Protein AF-A0A2S2PFV4-F1 (afdb_monomer_lite)

Organism: Schizaphis graminum (NCBI:txid13262)

Secondary structure (DSSP, 8-state):
--HHHHHHHHHHHHHHH---HHHHHHHHHHTTT-HHHHHHHHHHTT-SS-----------------------------------------------HHHHHHHTTT-SS--SSS--EEEEEEETTEEEEEEPPPS--HHHHHHHHHHHT-

Structure (mmCIF, N/CA/C/O backbone):
data_AF-A0A2S2PFV4-F1
#
_entry.id   AF-A0A2S2PFV4-F1
#
loop_
_atom_site.group_PDB
_atom_site.id
_atom_site.type_symbol
_atom_site.label_atom_id
_atom_site.label_alt_id
_atom_site.label_comp_id
_atom_site.label_asym_id
_atom_site.label_entity_id
_atom_site.label_seq_id
_atom_site.pdbx_PDB_ins_code
_atom_site.Cartn_x
_atom_site.Cartn_y
_atom_site.Cartn_z
_atom_site.occupancy
_atom_site.B_iso_or_equiv
_atom_site.auth_seq_id
_atom_site.auth_comp_id
_atom_site.auth_asym_id
_atom_site.auth_atom_id
_atom_site.pdbx_PDB_model_num
ATOM 1 N N . MET A 1 1 ? 4.993 18.848 -14.700 1.00 63.41 1 MET A N 1
ATOM 2 C CA . MET A 1 1 ? 3.638 19.046 -14.153 1.00 63.41 1 MET A CA 1
ATOM 3 C C . MET A 1 1 ? 3.587 20.431 -13.557 1.00 63.41 1 MET A C 1
ATOM 5 O O . MET A 1 1 ? 4.582 20.865 -12.989 1.00 63.41 1 MET A O 1
ATOM 9 N N . SER A 1 2 ? 2.479 21.120 -13.763 1.00 85.31 2 SER A N 1
ATOM 10 C CA . SER A 1 2 ? 2.242 22.498 -13.327 1.00 85.31 2 SER A CA 1
ATOM 11 C C . SER A 1 2 ? 1.716 22.505 -11.887 1.00 85.31 2 SER A C 1
ATOM 13 O O . SER A 1 2 ? 0.999 21.576 -11.516 1.00 85.31 2 SER A O 1
ATOM 15 N N . ASP A 1 3 ? 1.976 23.551 -11.096 1.00 86.38 3 ASP A N 1
ATOM 16 C CA . ASP A 1 3 ? 1.495 23.638 -9.699 1.00 86.38 3 ASP A CA 1
ATOM 17 C C . ASP A 1 3 ? -0.037 23.486 -9.581 1.00 86.38 3 ASP A C 1
ATOM 19 O O . ASP A 1 3 ? -0.553 22.901 -8.628 1.00 86.38 3 ASP A O 1
ATOM 23 N N . SER A 1 4 ? -0.793 23.944 -10.587 1.00 90.25 4 SER A N 1
ATOM 24 C CA . SER A 1 4 ? -2.249 23.751 -10.648 1.00 90.25 4 SER A CA 1
ATOM 25 C C . SER A 1 4 ? -2.659 22.288 -10.843 1.00 90.25 4 SER A C 1
ATOM 27 O O . SER A 1 4 ? -3.627 21.838 -10.237 1.00 90.25 4 SER A O 1
ATOM 29 N N . GLU A 1 5 ? -1.923 21.526 -11.655 1.00 91.38 5 GLU A N 1
ATOM 30 C CA . GLU A 1 5 ? -2.195 20.097 -11.876 1.00 91.38 5 GLU A CA 1
ATOM 31 C C . GLU A 1 5 ? -1.881 19.284 -10.618 1.00 91.38 5 GLU A C 1
ATOM 33 O O . GLU A 1 5 ? -2.601 18.349 -10.275 1.00 91.38 5 GLU A O 1
ATOM 38 N N . GLN A 1 6 ? -0.826 19.679 -9.908 1.00 92.06 6 GLN A N 1
ATOM 39 C CA . GLN A 1 6 ? -0.449 19.110 -8.622 1.00 92.06 6 GLN A CA 1
ATOM 40 C C . GLN A 1 6 ? -1.524 19.360 -7.558 1.00 92.06 6 GLN A C 1
ATOM 42 O O . GLN A 1 6 ? -1.947 18.424 -6.885 1.00 92.06 6 GLN A O 1
ATOM 47 N N . SER A 1 7 ? -2.026 20.593 -7.458 1.00 94.31 7 SER A N 1
ATOM 48 C CA . SER A 1 7 ? -3.109 20.952 -6.532 1.00 94.31 7 SER A CA 1
ATOM 49 C C . SER A 1 7 ? -4.392 20.151 -6.789 1.00 94.31 7 SER A C 1
ATOM 51 O O . SER A 1 7 ? -5.003 19.636 -5.853 1.00 94.31 7 SER A O 1
ATOM 53 N N . ASN A 1 8 ? -4.762 19.958 -8.061 1.00 95.00 8 ASN A N 1
ATOM 54 C CA . ASN A 1 8 ? -5.923 19.142 -8.425 1.00 95.00 8 ASN A CA 1
ATOM 55 C C . ASN A 1 8 ? -5.769 17.686 -7.964 1.00 95.00 8 ASN A C 1
ATOM 57 O O . ASN A 1 8 ? -6.687 17.151 -7.348 1.00 95.00 8 ASN A O 1
ATOM 61 N N . LYS A 1 9 ? -4.595 17.075 -8.185 1.00 94.75 9 LYS A N 1
ATOM 62 C CA . LYS A 1 9 ? -4.312 15.701 -7.734 1.00 94.75 9 LYS A CA 1
ATOM 63 C C . LYS A 1 9 ? -4.325 15.569 -6.213 1.00 94.75 9 LYS A C 1
ATOM 65 O O . LYS A 1 9 ? -4.849 14.592 -5.692 1.00 94.75 9 LYS A O 1
ATOM 70 N N . VAL A 1 10 ? -3.781 16.557 -5.500 1.00 96.31 10 VAL A N 1
ATOM 71 C CA . VAL A 1 10 ? -3.800 16.588 -4.029 1.00 96.31 10 VAL A CA 1
ATOM 72 C C . VAL A 1 10 ? -5.236 16.640 -3.505 1.00 96.31 10 VAL A C 1
ATOM 74 O O . VAL A 1 10 ? -5.571 15.888 -2.593 1.00 96.31 10 VAL A O 1
ATOM 77 N N . ASN A 1 11 ? -6.094 17.475 -4.098 1.00 95.75 11 ASN A N 1
ATOM 78 C CA . ASN A 1 11 ? -7.505 17.568 -3.714 1.00 95.75 11 ASN A CA 1
ATOM 79 C C . ASN A 1 11 ? -8.281 16.284 -4.023 1.00 95.75 11 ASN A C 1
ATOM 81 O O . ASN A 1 11 ? -9.088 15.845 -3.205 1.00 95.75 11 ASN A O 1
ATOM 85 N N . GLU A 1 12 ? -8.040 15.673 -5.182 1.00 94.69 12 GLU A N 1
ATOM 86 C CA . GLU A 1 12 ? -8.665 14.406 -5.568 1.00 94.69 12 GLU A CA 1
ATOM 87 C C . GLU A 1 12 ? -8.263 13.278 -4.611 1.00 94.69 12 GLU A C 1
ATOM 89 O O . GLU A 1 12 ? -9.123 12.572 -4.087 1.00 94.69 12 GLU A O 1
ATOM 94 N N . PHE A 1 13 ? -6.970 13.171 -4.292 1.00 95.69 13 PHE A N 1
ATOM 95 C CA . PHE A 1 13 ? -6.462 12.172 -3.354 1.00 95.69 13 PHE A CA 1
ATOM 96 C C . PHE A 1 13 ? -7.030 12.371 -1.950 1.00 95.69 13 PHE A C 1
ATOM 98 O O . PHE A 1 13 ? -7.548 11.421 -1.367 1.00 95.69 13 PHE A O 1
ATOM 105 N N . ALA A 1 14 ? -7.002 13.605 -1.438 1.00 95.25 14 ALA A N 1
ATOM 106 C CA . ALA A 1 14 ? -7.585 13.951 -0.144 1.00 95.25 14 ALA A CA 1
ATOM 107 C C . ALA A 1 14 ? -9.093 13.645 -0.087 1.00 95.25 14 ALA A C 1
ATOM 109 O O . ALA A 1 14 ? -9.584 13.189 0.941 1.00 95.25 14 ALA A O 1
ATOM 110 N N . SER A 1 15 ? -9.820 13.826 -1.195 1.00 95.19 15 SER A N 1
ATOM 111 C CA . SER A 1 15 ? -11.255 13.512 -1.274 1.00 95.19 15 SER A CA 1
ATOM 112 C C . SER A 1 15 ? -11.544 12.008 -1.212 1.00 95.19 15 SER A C 1
ATOM 114 O O . SER A 1 15 ? -12.589 11.614 -0.702 1.00 95.19 15 SER A O 1
ATOM 116 N N . ILE A 1 16 ? -10.641 11.168 -1.728 1.00 94.12 16 ILE A N 1
ATOM 117 C CA . ILE A 1 16 ? -10.817 9.707 -1.780 1.00 94.12 16 ILE A CA 1
ATOM 118 C C . ILE A 1 16 ? -10.378 9.047 -0.470 1.00 94.12 16 ILE A C 1
ATOM 120 O O . ILE A 1 16 ? -11.092 8.204 0.068 1.00 94.12 16 ILE A O 1
ATOM 124 N N . THR A 1 17 ? -9.208 9.423 0.048 1.00 92.56 17 THR A N 1
ATOM 125 C CA . THR A 1 17 ? -8.605 8.788 1.234 1.00 92.56 17 THR A CA 1
ATOM 126 C C . THR A 1 17 ? -8.952 9.500 2.541 1.00 92.56 17 THR A C 1
ATOM 128 O O . THR A 1 17 ? -8.681 8.972 3.618 1.00 92.56 17 THR A O 1
ATOM 131 N N . ASN A 1 18 ? -9.587 10.676 2.457 1.00 93.12 18 ASN A N 1
ATOM 132 C CA . ASN A 1 18 ? -9.992 11.509 3.589 1.00 93.12 18 ASN A CA 1
ATOM 133 C C . ASN A 1 18 ? -8.822 11.882 4.521 1.00 93.12 18 ASN A C 1
ATOM 135 O O . ASN A 1 18 ? -8.963 11.918 5.744 1.00 93.12 18 ASN A O 1
ATOM 139 N N . VAL A 1 19 ? -7.652 12.137 3.932 1.00 91.81 19 VAL A N 1
ATOM 140 C CA . VAL A 1 19 ? -6.451 12.621 4.627 1.00 91.81 19 VAL A CA 1
ATOM 141 C C . VAL A 1 19 ? -6.190 14.091 4.322 1.00 91.81 19 VAL A C 1
ATOM 143 O O . VAL A 1 19 ? -6.646 14.629 3.313 1.00 91.81 19 VAL A O 1
ATOM 146 N N . ASP A 1 20 ? -5.400 14.738 5.176 1.00 94.88 20 ASP A N 1
ATOM 147 C CA . ASP A 1 20 ? -5.001 16.130 4.989 1.00 94.88 20 ASP A CA 1
ATOM 148 C C . ASP A 1 20 ? -4.219 16.348 3.685 1.00 94.88 20 ASP A C 1
ATOM 150 O O . ASP A 1 20 ? -3.455 15.488 3.234 1.00 94.88 20 ASP A O 1
ATOM 154 N N . SER A 1 21 ? -4.334 17.550 3.113 1.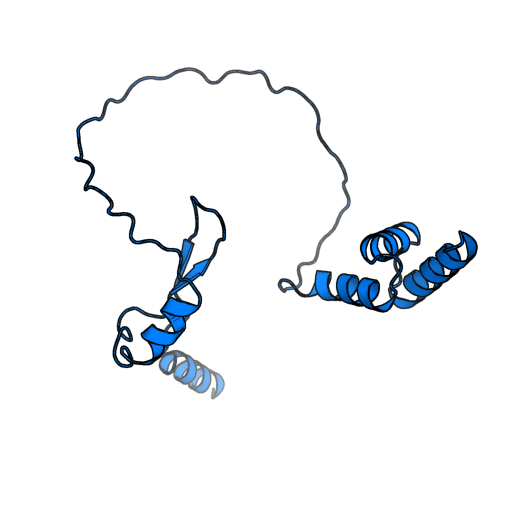00 93.25 21 SER A N 1
ATOM 155 C CA . SER A 1 21 ? -3.672 17.919 1.854 1.00 93.25 21 SER A CA 1
ATOM 156 C C . SER A 1 21 ? -2.146 17.776 1.903 1.00 93.25 21 SER A C 1
ATOM 158 O O . SER A 1 21 ? -1.527 17.434 0.898 1.00 93.25 21 SER A O 1
ATOM 160 N N . GLU A 1 22 ? -1.520 17.999 3.062 1.00 93.69 22 GLU A N 1
ATOM 161 C CA . GLU A 1 22 ? -0.071 17.813 3.232 1.00 93.69 22 GLU A CA 1
ATOM 162 C C . GLU A 1 22 ? 0.330 16.337 3.147 1.00 93.69 22 GLU A C 1
ATOM 164 O O . GLU A 1 22 ? 1.343 15.992 2.535 1.00 93.69 22 GLU A O 1
ATOM 169 N N . ARG A 1 23 ? -0.503 15.454 3.703 1.00 91.75 23 ARG A N 1
ATOM 170 C CA . ARG A 1 23 ? -0.281 14.009 3.686 1.00 91.75 23 ARG A CA 1
ATOM 171 C C . ARG A 1 23 ? -0.548 13.441 2.293 1.00 91.75 23 ARG A C 1
ATOM 173 O O . ARG A 1 23 ? 0.268 12.682 1.780 1.00 91.75 23 ARG A O 1
ATOM 180 N N . ALA A 1 24 ? -1.615 13.895 1.638 1.00 94.75 24 ALA A N 1
ATOM 181 C CA . ALA A 1 24 ? -1.900 13.596 0.236 1.00 94.75 24 ALA A CA 1
ATOM 182 C C . ALA A 1 24 ? -0.746 14.019 -0.692 1.00 94.75 24 ALA A C 1
ATOM 184 O O . ALA A 1 24 ? -0.330 13.255 -1.564 1.00 94.75 24 ALA A O 1
ATOM 185 N N . LYS A 1 25 ? -0.179 15.214 -0.472 1.00 94.75 25 LYS A N 1
ATOM 186 C CA . LYS A 1 25 ? 0.983 15.697 -1.227 1.00 94.75 25 LYS A CA 1
ATOM 187 C C . LYS A 1 25 ? 2.199 14.791 -1.045 1.00 94.75 25 LYS A C 1
ATOM 189 O O . LYS A 1 25 ? 2.847 14.476 -2.035 1.00 94.75 25 LYS A O 1
ATOM 194 N N . PHE A 1 26 ? 2.482 14.344 0.177 1.00 94.44 26 PHE A N 1
ATOM 195 C CA . PHE A 1 26 ? 3.600 13.440 0.454 1.00 94.44 26 PHE A CA 1
ATOM 196 C C . PHE A 1 26 ? 3.491 12.110 -0.312 1.00 94.44 26 PHE A C 1
ATOM 198 O O . PHE A 1 26 ? 4.460 11.706 -0.955 1.00 94.44 26 PHE A O 1
ATOM 205 N N . TYR A 1 27 ? 2.314 11.470 -0.310 1.00 94.50 27 TYR A N 1
ATOM 206 C CA . TYR A 1 27 ? 2.082 10.225 -1.059 1.00 94.50 27 TYR A CA 1
ATOM 207 C C . TYR A 1 27 ? 2.173 10.421 -2.574 1.00 94.50 27 TYR A C 1
ATOM 209 O O . TYR A 1 27 ? 2.737 9.594 -3.285 1.00 94.50 27 TYR A O 1
ATOM 217 N N . LEU A 1 28 ? 1.653 11.534 -3.090 1.00 95.25 28 LEU A N 1
ATOM 218 C CA . LEU A 1 28 ? 1.774 11.844 -4.512 1.00 95.25 28 LEU A CA 1
ATOM 219 C C . LEU A 1 28 ? 3.224 12.153 -4.902 1.00 95.25 28 LEU A C 1
ATOM 221 O O . LEU A 1 28 ? 3.656 11.751 -5.977 1.00 95.25 28 LEU A O 1
ATOM 225 N N . GLU A 1 29 ? 3.995 12.829 -4.052 1.00 94.69 29 GLU A N 1
ATOM 226 C CA . GLU A 1 29 ? 5.396 13.166 -4.322 1.00 94.69 29 GLU A CA 1
ATOM 227 C C . GLU A 1 29 ? 6.301 11.922 -4.293 1.00 94.69 29 GLU A C 1
ATOM 229 O O . GLU 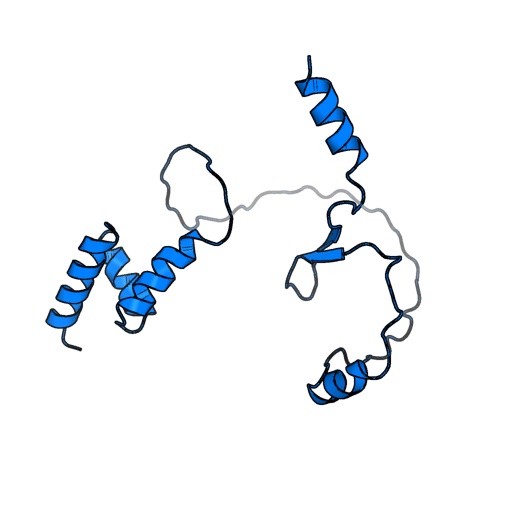A 1 29 ? 7.161 11.780 -5.166 1.00 94.69 29 GLU A O 1
ATOM 234 N N . SER A 1 30 ? 6.050 10.972 -3.381 1.00 92.69 30 SER A N 1
ATOM 235 C CA . SER A 1 30 ? 6.745 9.674 -3.347 1.00 92.69 30 SER A CA 1
ATOM 236 C C . SER A 1 30 ? 6.350 8.754 -4.509 1.00 92.69 30 SER A C 1
ATOM 238 O O . SER A 1 30 ? 7.191 8.016 -5.022 1.00 92.69 30 SER A O 1
ATOM 240 N N . ALA A 1 31 ? 5.111 8.858 -4.992 1.00 94.19 31 ALA A N 1
ATOM 241 C CA . ALA A 1 31 ? 4.594 8.109 -6.136 1.00 94.19 31 ALA A CA 1
ATOM 242 C C . ALA A 1 31 ? 4.866 8.778 -7.499 1.00 94.19 31 ALA A C 1
ATOM 244 O O . ALA A 1 31 ? 4.216 8.445 -8.492 1.00 94.19 31 ALA A O 1
ATOM 245 N N . ALA A 1 32 ? 5.787 9.747 -7.579 1.00 94.38 32 ALA A N 1
ATOM 246 C CA . ALA A 1 32 ? 6.095 10.491 -8.808 1.00 94.38 32 ALA A CA 1
ATOM 247 C C . ALA A 1 32 ? 4.849 11.110 -9.487 1.00 94.38 32 ALA A C 1
ATOM 249 O O . ALA A 1 32 ? 4.737 11.165 -10.715 1.00 94.38 32 ALA A O 1
ATOM 250 N N . TRP A 1 33 ? 3.907 11.589 -8.674 1.00 95.12 33 TRP A N 1
ATOM 251 C CA . TRP A 1 33 ? 2.607 12.148 -9.053 1.00 95.12 33 TRP A CA 1
ATOM 252 C C . TRP A 1 33 ? 1.690 11.172 -9.802 1.00 95.12 33 TRP A C 1
ATOM 254 O O . TRP A 1 33 ? 0.808 11.601 -10.560 1.00 95.12 33 TRP A 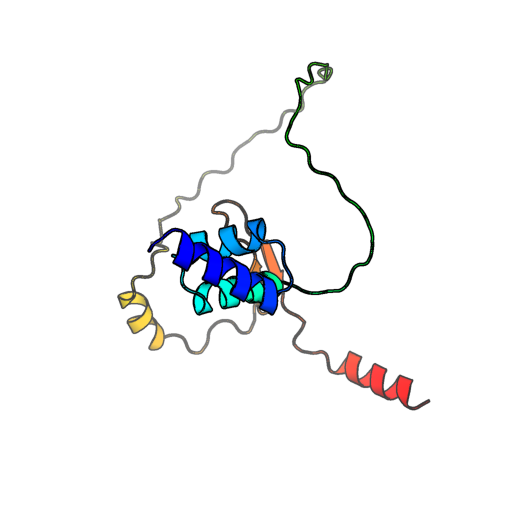O 1
ATOM 264 N N . ASN A 1 34 ? 1.882 9.870 -9.595 1.00 94.38 34 ASN A N 1
ATOM 265 C CA . ASN A 1 34 ? 0.993 8.819 -10.069 1.00 94.38 34 ASN A CA 1
ATOM 266 C C . ASN A 1 34 ? -0.079 8.522 -9.006 1.00 94.38 34 ASN A C 1
ATOM 268 O O . ASN A 1 34 ? 0.238 8.125 -7.888 1.00 94.38 34 ASN A O 1
ATOM 272 N N . MET A 1 35 ? -1.345 8.734 -9.373 1.00 92.69 35 MET A N 1
ATOM 273 C CA . MET A 1 35 ? -2.491 8.586 -8.474 1.00 92.69 35 MET A CA 1
ATOM 274 C C . MET A 1 35 ? -2.687 7.134 -8.024 1.00 92.69 35 MET A C 1
ATOM 276 O O . MET A 1 35 ? -2.850 6.878 -6.835 1.00 92.69 35 MET A O 1
ATOM 280 N N . ASP A 1 36 ? -2.619 6.185 -8.959 1.00 94.75 36 ASP A N 1
ATOM 281 C CA . ASP A 1 36 ? -2.843 4.765 -8.682 1.00 94.75 36 ASP A CA 1
ATOM 282 C C . ASP A 1 36 ? -1.753 4.199 -7.767 1.00 94.75 36 ASP A C 1
ATOM 284 O O . ASP A 1 36 ? -2.043 3.477 -6.817 1.00 94.75 36 ASP A O 1
ATOM 288 N N . ALA A 1 37 ? -0.496 4.585 -8.007 1.00 93.81 37 ALA A N 1
ATOM 289 C CA . ALA A 1 37 ? 0.623 4.175 -7.163 1.00 93.81 37 ALA A CA 1
ATOM 290 C C . ALA A 1 37 ? 0.536 4.782 -5.751 1.00 93.81 37 ALA A C 1
ATOM 292 O O . ALA A 1 37 ? 0.804 4.085 -4.776 1.00 93.81 37 ALA A O 1
ATOM 293 N N . ALA A 1 38 ? 0.115 6.047 -5.629 1.00 94.75 38 ALA A N 1
ATOM 294 C CA . ALA A 1 38 ? -0.091 6.690 -4.332 1.00 94.75 38 ALA A CA 1
ATOM 295 C C . ALA A 1 38 ? -1.215 6.015 -3.527 1.00 94.75 38 ALA A C 1
ATOM 297 O O . ALA A 1 38 ? -1.067 5.811 -2.323 1.00 94.75 38 ALA A O 1
ATOM 298 N N . LEU A 1 39 ? -2.326 5.656 -4.185 1.00 93.56 39 LEU A N 1
ATOM 299 C CA . LEU A 1 39 ? -3.441 4.949 -3.547 1.00 93.56 39 LEU A CA 1
ATOM 300 C C . LEU A 1 39 ? -3.026 3.538 -3.123 1.00 93.56 39 LEU A C 1
ATOM 302 O O . LEU A 1 39 ? -3.320 3.143 -1.999 1.00 93.56 39 LEU A O 1
ATOM 306 N N . ALA A 1 40 ? -2.299 2.814 -3.979 1.00 92.38 40 ALA A N 1
ATOM 307 C CA . ALA A 1 40 ? -1.757 1.502 -3.641 1.00 92.38 40 ALA A CA 1
ATOM 308 C C . ALA A 1 40 ? -0.858 1.579 -2.402 1.00 92.38 40 ALA A C 1
ATOM 310 O O . ALA A 1 40 ? -1.102 0.858 -1.451 1.00 92.38 40 ALA A O 1
ATOM 311 N N . SER A 1 41 ? 0.095 2.518 -2.348 1.00 88.94 41 SER A N 1
ATOM 312 C CA . SER A 1 41 ? 0.953 2.691 -1.165 1.00 88.94 41 SER A CA 1
ATOM 313 C C . SER A 1 41 ? 0.176 3.071 0.098 1.00 88.94 41 SER A C 1
ATOM 315 O O . SER A 1 41 ? 0.516 2.601 1.175 1.00 88.94 41 SER A O 1
ATOM 317 N N . PHE A 1 42 ? -0.866 3.900 -0.014 1.00 91.62 42 PHE A N 1
ATOM 318 C CA . PHE A 1 42 ? -1.683 4.296 1.137 1.00 91.62 42 PHE A CA 1
ATOM 319 C C . PHE A 1 42 ? -2.470 3.126 1.742 1.00 91.62 42 PHE A C 1
ATOM 321 O O . PHE A 1 42 ? -2.575 3.035 2.964 1.00 91.62 42 PHE A O 1
ATOM 328 N N . TYR A 1 43 ? -3.023 2.244 0.906 1.00 89.94 43 TYR A N 1
ATOM 329 C CA . TYR A 1 43 ? -3.758 1.068 1.379 1.00 89.94 43 TYR A CA 1
ATOM 330 C C . TYR A 1 43 ? -2.837 -0.109 1.717 1.00 89.94 43 TYR A C 1
ATOM 332 O O . TYR A 1 43 ? -3.137 -0.833 2.664 1.00 89.94 43 TYR A O 1
ATOM 340 N N . ASP A 1 44 ? -1.705 -0.252 1.020 1.00 83.56 44 ASP A N 1
ATOM 341 C CA . ASP A 1 44 ? -0.693 -1.269 1.321 1.00 83.56 44 ASP A CA 1
ATOM 342 C C . ASP A 1 44 ? 0.006 -0.990 2.664 1.00 83.56 44 ASP A C 1
ATOM 344 O O . ASP A 1 44 ? 0.291 -1.924 3.412 1.00 83.56 44 ASP A O 1
ATOM 348 N N . GLU A 1 45 ? 0.211 0.285 3.032 1.00 65.50 45 GLU A N 1
ATOM 349 C CA . GLU A 1 45 ? 0.779 0.685 4.335 1.00 65.50 45 GLU A CA 1
ATOM 350 C C . GLU A 1 45 ? -0.126 0.305 5.530 1.00 65.50 45 GLU A C 1
ATOM 352 O O . GLU A 1 45 ? 0.311 0.347 6.678 1.00 65.50 45 GLU A O 1
ATOM 357 N N . GLY A 1 46 ? -1.373 -0.113 5.276 1.00 55.94 46 GLY A N 1
ATOM 358 C CA . GLY A 1 46 ? -2.281 -0.683 6.275 1.00 55.94 46 GLY A CA 1
ATOM 359 C C . GLY A 1 46 ? -2.349 -2.216 6.299 1.00 55.94 46 GLY A C 1
ATOM 360 O O . GLY A 1 46 ? -3.113 -2.753 7.099 1.00 55.94 46 GLY A O 1
ATOM 361 N N . THR A 1 47 ? -1.612 -2.920 5.431 1.00 48.38 47 THR A N 1
ATOM 362 C CA . THR A 1 47 ? -1.706 -4.391 5.273 1.00 48.38 47 THR A CA 1
ATOM 363 C C . THR A 1 47 ? -0.512 -5.191 5.789 1.00 48.38 47 THR A C 1
ATOM 365 O O . THR A 1 47 ? -0.559 -6.420 5.744 1.00 48.38 47 THR A O 1
ATOM 368 N N . ASP A 1 48 ? 0.499 -4.543 6.363 1.00 47.69 48 ASP A N 1
ATOM 369 C CA . ASP A 1 48 ? 1.534 -5.236 7.132 1.00 47.69 48 ASP A CA 1
ATOM 370 C C . ASP A 1 48 ? 1.128 -5.283 8.629 1.00 47.69 48 ASP A C 1
ATOM 372 O O . ASP A 1 48 ? 1.405 -4.361 9.392 1.00 47.69 48 ASP A O 1
ATOM 376 N N . ASP A 1 49 ? 0.453 -6.382 9.010 1.00 45.56 49 ASP A N 1
ATOM 377 C CA . ASP A 1 49 ? 0.144 -6.889 10.371 1.00 45.56 49 ASP A CA 1
ATOM 378 C C . ASP A 1 49 ? -1.035 -6.272 11.201 1.00 45.56 49 ASP A C 1
ATOM 380 O O . ASP A 1 49 ? -0.975 -5.178 11.754 1.00 45.56 49 ASP A O 1
ATOM 384 N N . GLU A 1 50 ? -2.101 -7.079 11.358 1.00 46.47 50 GLU A N 1
ATOM 385 C CA . GLU A 1 50 ? -3.193 -7.095 12.379 1.00 46.47 50 GLU A CA 1
ATOM 386 C C . GLU A 1 50 ? -2.725 -6.951 13.862 1.00 46.47 50 GLU A C 1
ATOM 388 O O . GLU A 1 50 ? -1.540 -7.169 14.118 1.00 46.47 50 GLU A O 1
ATOM 393 N N . PRO A 1 51 ? -3.582 -6.769 14.914 1.00 45.75 51 PRO A N 1
ATOM 394 C CA . PRO A 1 51 ? -5.021 -6.470 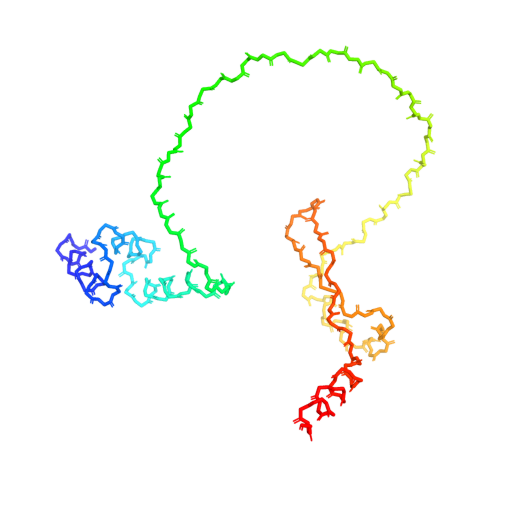15.009 1.00 45.75 51 PRO A CA 1
ATOM 395 C C . PRO A 1 51 ? -5.338 -5.224 15.893 1.00 45.75 51 PRO A C 1
ATOM 397 O O . PRO A 1 51 ? -4.474 -4.626 16.532 1.00 45.75 51 PRO A O 1
ATOM 400 N N . LEU A 1 52 ? -6.626 -4.873 15.984 1.00 51.38 52 LEU A N 1
ATOM 401 C CA . LEU A 1 52 ? -7.255 -3.921 16.920 1.00 51.38 52 LEU A CA 1
ATOM 402 C C . LEU A 1 52 ? -6.530 -3.751 18.279 1.00 51.38 52 LEU A C 1
ATOM 404 O O . LEU A 1 52 ? -6.593 -4.628 19.140 1.00 51.38 52 LEU A O 1
ATOM 408 N N . SER A 1 53 ? -5.966 -2.568 18.535 1.00 39.81 53 SER A N 1
ATOM 409 C CA . SER A 1 53 ? -5.798 -2.073 19.902 1.00 39.81 53 SER A CA 1
ATOM 410 C C . SER A 1 53 ? -6.199 -0.608 19.961 1.00 39.81 53 SER A C 1
ATOM 412 O O . SER A 1 53 ? -5.532 0.276 19.426 1.00 39.81 53 SER A O 1
ATOM 414 N N . ASP A 1 54 ? -7.320 -0.376 20.633 1.00 45.25 54 ASP A N 1
ATOM 415 C CA . ASP A 1 54 ? -7.709 0.908 21.183 1.00 45.25 54 ASP A CA 1
ATOM 416 C C . ASP A 1 54 ? -6.534 1.624 21.874 1.00 45.25 54 ASP A C 1
ATOM 418 O O . ASP A 1 54 ? -5.645 0.992 22.449 1.00 45.25 54 ASP A O 1
ATOM 422 N N . ASN A 1 55 ? -6.675 2.952 21.939 1.00 41.69 55 ASN A N 1
ATOM 423 C CA . ASN A 1 55 ? -6.197 3.855 22.993 1.00 41.69 55 ASN A CA 1
ATOM 424 C C . ASN A 1 55 ? -5.113 4.894 22.612 1.00 41.69 55 ASN A C 1
ATOM 426 O O . ASN A 1 55 ? -3.917 4.664 22.709 1.00 41.69 55 ASN A O 1
ATOM 430 N N . VAL A 1 56 ? -5.621 6.095 22.295 1.00 44.06 56 VAL A N 1
ATOM 431 C CA . VAL A 1 56 ? -5.196 7.421 22.792 1.00 44.06 56 VAL A CA 1
ATOM 432 C C . VAL A 1 56 ? -3.750 7.887 22.545 1.00 44.06 56 VAL A C 1
ATOM 434 O O . VAL A 1 56 ? -2.802 7.442 23.175 1.00 44.06 56 VAL A O 1
ATOM 437 N N . GLY A 1 57 ? -3.655 9.013 21.827 1.00 38.06 57 GLY A N 1
ATOM 438 C CA . GLY A 1 57 ? -2.831 10.137 22.284 1.00 38.06 57 GLY A CA 1
ATOM 439 C C . GLY A 1 57 ? -1.499 10.342 21.569 1.00 38.06 57 GLY A C 1
ATOM 440 O O . GLY A 1 57 ? -0.484 9.761 21.920 1.00 38.06 57 GLY A O 1
ATOM 441 N N . GLN A 1 58 ? -1.513 11.273 20.613 1.00 45.75 58 GLN A N 1
ATOM 442 C CA . GLN A 1 58 ? -0.631 12.447 20.577 1.00 45.75 58 GLN A CA 1
ATOM 443 C C . GLN A 1 58 ? 0.691 12.326 21.361 1.00 45.75 58 GLN A C 1
ATOM 445 O O . GLN A 1 58 ? 0.665 12.349 22.588 1.00 45.75 58 GLN A O 1
ATOM 450 N N . SER A 1 59 ? 1.837 12.360 20.669 1.00 41.66 59 SER A N 1
ATOM 451 C CA . SER A 1 59 ? 2.930 13.321 20.937 1.00 41.66 59 SER A CA 1
ATOM 452 C C . SER A 1 59 ? 4.170 13.046 20.084 1.00 41.66 59 SER A C 1
ATOM 454 O O . SER A 1 59 ? 4.923 12.097 20.279 1.00 41.66 59 SER A O 1
ATOM 456 N N . SER A 1 60 ? 4.410 13.976 19.172 1.00 51.19 60 SER A N 1
ATOM 457 C CA . SER A 1 60 ? 5.706 14.351 18.621 1.00 51.19 60 SER A CA 1
ATOM 458 C C . SER A 1 60 ? 6.744 14.677 19.706 1.00 51.19 60 SER A C 1
ATOM 460 O O . SER A 1 60 ? 6.465 15.531 20.543 1.00 51.19 60 SER A O 1
ATOM 462 N N . SER A 1 61 ? 7.969 14.146 19.602 1.00 41.03 61 SER A N 1
ATOM 463 C CA . SER A 1 61 ? 9.205 14.934 19.805 1.00 41.03 61 SER A CA 1
ATOM 464 C C . SER A 1 61 ? 10.482 14.120 19.557 1.00 41.03 61 SER A C 1
ATOM 466 O O . SER A 1 61 ? 10.747 13.124 20.226 1.00 41.03 61 SER A O 1
ATOM 468 N N . LYS A 1 62 ? 11.309 14.616 18.631 1.00 40.47 62 LYS A N 1
ATOM 469 C CA . LYS A 1 62 ? 12.751 14.335 18.491 1.00 40.47 62 LYS A CA 1
ATOM 470 C C . LYS A 1 62 ? 13.548 15.173 19.537 1.00 40.47 62 LYS A C 1
ATOM 472 O O . LYS A 1 62 ? 12.946 15.984 20.234 1.00 40.47 62 LYS A O 1
ATOM 477 N N . PRO A 1 63 ? 14.878 15.016 19.682 1.00 51.19 63 PRO A N 1
ATOM 478 C CA . PRO A 1 63 ? 15.558 14.553 20.890 1.00 51.19 63 PRO A CA 1
ATOM 479 C C . PRO A 1 63 ? 16.222 15.688 21.700 1.00 51.19 63 PRO A C 1
ATOM 481 O O . PRO A 1 63 ? 16.732 16.652 21.133 1.00 51.19 63 PRO A O 1
ATOM 484 N N . ALA A 1 64 ? 16.316 15.547 23.025 1.00 34.78 64 ALA A N 1
ATOM 485 C CA . ALA A 1 64 ? 17.059 16.486 23.865 1.00 34.78 64 ALA A CA 1
ATOM 486 C C . ALA A 1 64 ? 18.033 15.775 24.818 1.00 34.78 64 ALA A C 1
ATOM 488 O O . ALA A 1 64 ? 17.642 14.959 25.641 1.00 34.78 64 ALA A O 1
ATOM 489 N N . ALA A 1 65 ? 19.295 16.188 24.687 1.00 38.53 65 ALA A N 1
ATOM 490 C CA . ALA A 1 65 ? 20.259 16.436 25.754 1.00 38.53 65 ALA A CA 1
ATOM 491 C C . ALA A 1 65 ? 20.754 15.274 26.645 1.00 38.53 65 ALA A C 1
ATOM 493 O O . ALA A 1 65 ? 20.080 14.777 27.537 1.00 38.53 65 ALA A O 1
ATOM 494 N N . ALA A 1 66 ? 22.047 14.986 26.459 1.00 48.09 66 ALA A N 1
ATOM 495 C CA . ALA A 1 66 ? 23.070 14.875 27.502 1.00 48.09 66 ALA A CA 1
ATOM 496 C C . ALA A 1 66 ? 22.637 14.277 28.855 1.00 48.09 66 ALA A C 1
ATOM 498 O O . ALA A 1 66 ? 22.301 15.002 29.790 1.00 48.09 66 ALA A O 1
ATOM 499 N N . SER A 1 67 ? 22.810 12.962 29.007 1.00 44.97 67 SER A N 1
ATOM 500 C CA . SER A 1 67 ? 22.872 12.336 30.328 1.00 44.97 67 SER A CA 1
ATOM 501 C C . SER A 1 67 ? 24.324 12.039 30.687 1.00 44.97 67 SER A C 1
ATOM 503 O O . SER A 1 67 ? 24.924 11.068 30.233 1.00 44.97 67 SER A O 1
ATOM 505 N N . ASN A 1 68 ? 24.897 12.928 31.493 1.00 52.12 68 ASN A N 1
ATOM 506 C CA . ASN A 1 68 ? 26.115 12.678 32.243 1.00 52.12 68 ASN A CA 1
ATOM 507 C C . ASN A 1 68 ? 25.693 12.386 33.688 1.00 52.12 68 ASN A C 1
ATOM 509 O O . ASN A 1 68 ? 25.301 13.325 34.387 1.00 52.12 68 ASN A O 1
ATOM 513 N N . ARG A 1 69 ? 25.751 11.117 34.126 1.00 41.88 69 ARG A N 1
ATOM 514 C CA . ARG A 1 69 ? 26.040 10.739 35.524 1.00 41.88 69 ARG A CA 1
ATOM 515 C C . ARG A 1 69 ? 26.130 9.220 35.748 1.00 41.88 69 ARG A C 1
ATOM 517 O O . ARG A 1 69 ? 25.139 8.506 35.708 1.00 41.88 69 ARG A O 1
ATOM 524 N N . ASN A 1 70 ? 27.350 8.817 36.099 1.00 40.53 70 ASN A N 1
ATOM 525 C CA . ASN A 1 70 ? 27.721 7.933 37.209 1.00 40.53 70 ASN A CA 1
ATOM 526 C C . ASN A 1 70 ? 27.122 6.518 37.267 1.00 40.53 70 ASN A C 1
ATOM 528 O O . ASN A 1 70 ? 26.115 6.284 37.929 1.00 40.53 70 ASN A O 1
ATOM 532 N N . VAL A 1 71 ? 27.880 5.551 36.746 1.00 50.97 71 VAL A N 1
ATOM 533 C CA . VAL A 1 71 ? 27.850 4.151 37.200 1.00 50.97 71 VAL A CA 1
ATOM 534 C C . VAL A 1 71 ? 29.118 3.882 38.021 1.00 50.97 71 VAL A C 1
ATOM 536 O O . VAL A 1 71 ? 30.214 4.098 37.497 1.00 50.97 71 VAL A O 1
ATOM 539 N N . PRO A 1 72 ? 29.023 3.449 39.293 1.00 46.94 72 PRO A N 1
ATOM 540 C CA . PRO A 1 72 ? 30.192 3.045 40.053 1.00 46.94 72 PRO A CA 1
ATOM 541 C C . PRO A 1 72 ? 30.688 1.672 39.588 1.00 46.94 72 PRO A C 1
ATOM 543 O O . PRO A 1 72 ? 29.933 0.730 39.365 1.00 46.94 72 PRO A O 1
ATOM 546 N N . MET A 1 73 ? 32.005 1.606 39.459 1.00 44.41 73 MET A N 1
ATOM 547 C CA . MET A 1 73 ? 32.823 0.438 39.179 1.00 44.41 73 MET A CA 1
ATOM 548 C C . MET A 1 73 ? 32.739 -0.604 40.306 1.00 44.41 73 MET A C 1
ATOM 550 O O . MET A 1 73 ? 33.013 -0.291 41.461 1.00 44.41 73 MET A O 1
ATOM 554 N N . ALA A 1 74 ? 32.443 -1.853 39.946 1.00 41.66 74 ALA A N 1
ATOM 555 C CA . ALA A 1 74 ? 32.785 -3.059 40.705 1.00 41.66 74 ALA A CA 1
ATOM 556 C C . ALA A 1 74 ? 33.020 -4.185 39.679 1.00 41.66 74 ALA A C 1
ATOM 558 O O . ALA A 1 74 ? 32.105 -4.610 38.987 1.00 41.66 74 ALA A O 1
ATOM 559 N N . SER A 1 75 ? 34.277 -4.417 39.304 1.00 43.34 75 SER A N 1
ATOM 560 C CA . SER A 1 75 ? 35.160 -5.465 39.843 1.00 43.34 75 SER A CA 1
ATOM 561 C C . SER A 1 75 ? 34.901 -6.865 39.273 1.00 43.34 75 SER A C 1
ATOM 563 O O . SER A 1 75 ? 34.021 -7.590 39.709 1.00 43.34 75 SER A O 1
ATOM 565 N N . VAL A 1 76 ? 35.761 -7.194 38.303 1.00 49.72 76 VAL A N 1
ATOM 566 C CA . VAL A 1 76 ? 36.455 -8.469 38.050 1.00 49.72 76 VAL A CA 1
ATOM 567 C C . VAL A 1 76 ? 35.700 -9.781 38.308 1.00 49.72 76 VAL A C 1
ATOM 569 O O . VAL A 1 76 ? 35.498 -10.202 39.440 1.00 49.72 76 VAL A O 1
ATOM 572 N N . SER A 1 77 ? 35.462 -10.543 37.239 1.00 50.94 77 SER A N 1
ATOM 573 C CA . SER A 1 77 ? 35.614 -11.996 37.325 1.00 50.94 77 SER A CA 1
ATOM 574 C C . SER A 1 77 ? 36.103 -12.569 36.001 1.00 50.94 77 SER A C 1
ATOM 576 O O . SER A 1 77 ? 35.570 -12.313 34.922 1.00 50.94 77 SER A O 1
ATOM 578 N N . SER A 1 78 ? 37.210 -13.280 36.124 1.00 52.03 78 SER A N 1
ATOM 579 C CA . SER A 1 78 ? 38.101 -13.766 35.089 1.00 52.03 78 SER A CA 1
ATOM 580 C C . SER A 1 78 ? 37.621 -15.113 34.564 1.00 52.03 78 SER A C 1
ATOM 582 O O . SER A 1 78 ? 37.659 -16.084 35.310 1.00 52.03 78 SER A O 1
ATOM 584 N N . TYR A 1 79 ? 37.294 -15.219 33.273 1.00 45.91 79 TYR A N 1
ATOM 585 C CA . TYR A 1 79 ? 37.233 -16.520 32.599 1.00 45.91 79 TYR A CA 1
ATOM 586 C C . TYR A 1 79 ? 37.787 -16.436 31.171 1.00 45.91 79 TYR A C 1
ATOM 588 O O . TYR A 1 79 ? 37.218 -15.817 30.275 1.00 45.91 79 TYR A O 1
ATOM 596 N N . LYS A 1 80 ? 38.927 -17.097 30.971 1.00 54.50 80 LYS A N 1
ATOM 597 C CA . LYS A 1 80 ? 39.415 -17.671 29.706 1.00 54.50 80 LYS A CA 1
ATOM 598 C C . LYS A 1 80 ? 39.986 -19.046 30.094 1.00 54.50 80 LYS A C 1
ATOM 600 O O . LYS A 1 80 ? 40.607 -19.104 31.156 1.00 54.50 80 LYS A O 1
ATOM 605 N N . PRO A 1 81 ? 39.819 -20.127 29.299 1.00 49.69 81 PRO A N 1
ATOM 606 C CA . PRO A 1 81 ? 40.469 -20.184 27.987 1.00 49.69 81 PRO A CA 1
ATOM 607 C C . PRO A 1 81 ? 39.774 -20.991 26.860 1.00 49.69 81 PRO A C 1
ATOM 609 O O . PRO A 1 81 ? 39.040 -21.943 27.075 1.00 49.69 81 PRO A O 1
ATOM 612 N N . ALA A 1 82 ? 40.136 -20.596 25.635 1.00 52.91 82 ALA A N 1
ATOM 613 C CA . ALA A 1 82 ? 40.413 -21.403 24.439 1.00 52.91 82 ALA A CA 1
ATOM 614 C C . ALA A 1 82 ? 39.391 -22.444 23.927 1.00 52.91 82 ALA A C 1
ATOM 616 O O . ALA A 1 82 ? 39.422 -23.611 24.308 1.00 52.91 82 ALA A O 1
ATOM 617 N N . VAL A 1 83 ? 38.684 -22.079 22.848 1.00 56.31 83 VAL A N 1
ATOM 618 C CA . VAL A 1 83 ? 38.256 -23.036 21.813 1.00 56.31 83 VAL A CA 1
ATOM 619 C C . VAL A 1 83 ? 38.876 -22.614 20.479 1.00 56.31 83 VAL A C 1
ATOM 621 O O . VAL A 1 83 ? 38.815 -21.454 20.078 1.00 56.31 83 VAL A O 1
ATOM 624 N N . LYS A 1 84 ? 39.559 -23.557 19.832 1.00 66.12 84 LYS A N 1
ATOM 625 C CA . LYS A 1 84 ? 40.307 -23.376 18.580 1.00 66.12 84 LYS A CA 1
ATOM 626 C C . LYS A 1 84 ? 39.314 -23.096 17.436 1.00 66.12 84 LYS A C 1
ATOM 628 O O . LYS A 1 84 ? 38.316 -23.813 17.355 1.00 66.12 84 LYS A O 1
ATOM 633 N N . PRO A 1 85 ? 39.559 -22.136 16.526 1.00 51.81 85 PRO A N 1
ATOM 634 C CA . PRO A 1 85 ? 38.652 -21.908 15.407 1.00 51.81 85 PRO A CA 1
ATOM 635 C C . PRO A 1 85 ? 38.750 -23.081 14.422 1.00 51.81 85 PRO A C 1
ATOM 637 O O . PRO A 1 85 ? 39.791 -23.298 13.797 1.00 51.81 85 PRO A O 1
ATOM 640 N N . LYS A 1 86 ? 37.669 -23.857 14.268 1.00 57.50 86 LYS A N 1
ATOM 641 C CA . LYS A 1 86 ? 37.516 -24.730 13.096 1.00 57.50 86 LYS A CA 1
ATOM 642 C C . LYS A 1 86 ? 37.479 -23.819 11.870 1.00 57.50 86 LYS A C 1
ATOM 644 O O . LYS A 1 86 ? 36.645 -22.921 11.796 1.00 57.50 86 LYS A O 1
ATOM 649 N N . LYS A 1 87 ? 38.408 -24.040 10.937 1.00 47.03 87 LYS A N 1
ATOM 650 C CA . LYS A 1 87 ? 38.469 -23.359 9.641 1.00 47.03 87 LYS A CA 1
ATOM 651 C C . LYS A 1 87 ? 37.114 -23.508 8.947 1.00 47.03 87 LYS A C 1
ATOM 653 O O . LYS A 1 87 ? 36.799 -24.581 8.444 1.00 47.03 87 LYS A O 1
ATOM 658 N N . TRP A 1 88 ? 36.325 -22.439 8.945 1.00 50.47 88 TRP A N 1
ATOM 659 C CA . TRP A 1 88 ? 35.181 -22.293 8.060 1.00 50.47 88 TRP A CA 1
ATOM 660 C C . TRP A 1 88 ? 35.726 -22.272 6.635 1.00 50.47 88 TRP A C 1
ATOM 662 O O . TRP A 1 88 ? 36.339 -21.299 6.202 1.00 50.47 88 TRP A O 1
ATOM 672 N N . GLN A 1 89 ? 35.559 -23.382 5.923 1.00 63.28 89 GLN A N 1
ATOM 673 C CA . GLN A 1 89 ? 35.547 -23.336 4.470 1.00 63.28 89 GLN A CA 1
ATOM 674 C C . GLN A 1 89 ? 34.380 -22.409 4.102 1.00 63.28 89 GLN A C 1
ATOM 676 O O . GLN A 1 89 ? 33.266 -22.662 4.569 1.00 63.28 89 GLN A O 1
ATOM 681 N N . PRO A 1 90 ? 34.584 -21.326 3.336 1.00 50.81 90 PRO A N 1
ATOM 682 C CA . PRO A 1 90 ? 33.466 -20.587 2.788 1.00 50.81 90 PRO A CA 1
ATOM 683 C C . PRO A 1 90 ? 32.806 -21.502 1.759 1.00 50.81 90 PRO A C 1
ATOM 685 O O . PRO A 1 90 ? 33.184 -21.516 0.592 1.00 50.81 90 PRO A O 1
ATOM 688 N N . GLN A 1 91 ? 31.827 -22.298 2.188 1.00 62.91 91 GLN A N 1
ATOM 689 C CA . GLN A 1 91 ? 30.812 -22.746 1.253 1.00 62.91 91 GLN A CA 1
ATOM 690 C C . GLN A 1 91 ? 30.162 -21.455 0.771 1.00 62.91 91 GLN A C 1
ATOM 692 O O . GLN A 1 91 ? 29.632 -20.673 1.568 1.00 62.91 91 GLN A O 1
ATOM 697 N N . SER A 1 92 ? 30.359 -21.144 -0.505 1.00 64.50 92 SER A N 1
ATOM 698 C CA . SER A 1 92 ? 29.761 -19.989 -1.147 1.00 64.50 92 SER A CA 1
ATOM 699 C C . SER A 1 92 ? 28.251 -20.093 -0.957 1.00 64.50 92 SER A C 1
ATOM 701 O O . SER A 1 92 ? 27.580 -20.818 -1.677 1.00 64.50 92 SER A O 1
ATOM 703 N N . ARG A 1 93 ? 27.710 -19.351 0.015 1.00 65.31 93 ARG A N 1
ATOM 704 C CA . ARG A 1 93 ? 26.264 -19.180 0.257 1.00 65.31 93 ARG A CA 1
ATOM 705 C C . ARG A 1 93 ? 25.579 -18.364 -0.849 1.00 65.31 93 ARG A C 1
ATOM 707 O O . ARG A 1 93 ? 24.443 -17.938 -0.702 1.00 65.31 93 ARG A O 1
ATOM 714 N N . ILE A 1 94 ? 26.298 -18.113 -1.940 1.00 72.88 94 ILE A N 1
ATOM 715 C CA . ILE A 1 94 ? 25.789 -17.489 -3.148 1.00 72.88 94 ILE A CA 1
ATOM 716 C C . ILE A 1 94 ? 25.318 -18.636 -4.039 1.00 72.88 94 ILE A C 1
ATOM 718 O O . ILE A 1 94 ? 26.111 -19.231 -4.767 1.00 72.88 94 ILE A O 1
ATOM 722 N N . MET A 1 95 ? 24.030 -18.966 -3.953 1.00 75.38 95 MET A N 1
ATOM 723 C CA . MET A 1 95 ? 23.380 -19.754 -4.995 1.00 75.38 95 MET A CA 1
ATOM 724 C C . MET A 1 95 ? 23.199 -18.857 -6.218 1.00 75.38 95 MET A C 1
ATOM 726 O O . MET A 1 95 ? 22.341 -17.980 -6.249 1.00 75.38 95 MET A O 1
ATOM 730 N N . THR A 1 96 ? 24.027 -19.060 -7.239 1.00 80.06 96 THR A N 1
ATOM 731 C CA . THR A 1 96 ? 23.768 -18.515 -8.577 1.00 80.06 96 THR A CA 1
ATOM 732 C C . THR A 1 96 ? 22.547 -19.229 -9.166 1.00 80.06 96 THR A C 1
ATOM 734 O O . THR A 1 96 ? 22.362 -20.415 -8.902 1.00 80.06 96 THR A O 1
ATOM 737 N N . PHE A 1 97 ? 21.751 -18.570 -10.016 1.00 73.31 97 PHE A N 1
ATOM 738 C CA . PHE A 1 97 ? 20.618 -19.194 -10.729 1.00 73.31 97 PHE A CA 1
ATOM 739 C C . PHE A 1 97 ? 20.981 -20.527 -11.419 1.00 73.31 97 PHE A C 1
ATOM 741 O O . PHE A 1 97 ? 20.157 -21.432 -11.515 1.00 73.31 97 PHE A O 1
ATOM 748 N N . SER A 1 98 ? 22.242 -20.692 -11.829 1.00 72.75 98 SER A N 1
ATOM 749 C CA . SER A 1 98 ? 22.793 -21.940 -12.369 1.00 72.75 98 SER A CA 1
ATOM 750 C C . SER A 1 98 ? 22.801 -23.111 -11.371 1.00 72.75 98 SER A C 1
ATOM 752 O O . SER A 1 98 ? 22.686 -24.256 -11.789 1.00 72.75 98 SER A O 1
ATOM 754 N N . SER A 1 99 ? 22.931 -22.841 -10.067 1.00 69.06 99 SER A N 1
ATOM 755 C CA . SER A 1 99 ? 22.942 -23.850 -8.998 1.00 69.06 99 SER A CA 1
ATOM 756 C C . SER A 1 99 ? 21.546 -24.398 -8.697 1.00 69.06 99 SER A C 1
ATOM 758 O O . SER A 1 99 ? 21.430 -25.575 -8.380 1.00 69.06 99 SER A O 1
ATOM 760 N N . LEU A 1 100 ? 20.494 -23.579 -8.820 1.00 68.00 100 LEU A N 1
ATOM 761 C CA . LEU A 1 100 ? 19.104 -24.017 -8.612 1.00 68.00 100 LEU A CA 1
ATOM 762 C C . LEU A 1 100 ? 18.650 -24.975 -9.714 1.00 68.00 100 LEU A C 1
ATOM 764 O O . LEU A 1 100 ? 18.045 -26.004 -9.443 1.00 68.00 100 LEU A O 1
ATOM 768 N N . LYS A 1 101 ? 19.035 -24.684 -10.958 1.00 75.44 101 LYS A N 1
ATOM 769 C CA . LYS A 1 101 ? 18.717 -25.532 -12.110 1.00 75.44 101 LYS A CA 1
ATOM 770 C C . LYS A 1 101 ? 19.306 -26.950 -12.010 1.00 75.44 101 LYS A C 1
ATOM 772 O O . LYS A 1 101 ? 18.747 -27.865 -12.601 1.00 75.44 101 LYS A O 1
ATOM 777 N N . ASN A 1 102 ? 20.408 -27.130 -11.280 1.00 63.72 102 ASN A N 1
ATOM 778 C CA . ASN A 1 102 ? 20.998 -28.449 -11.037 1.00 63.72 102 ASN A CA 1
ATOM 779 C C . ASN A 1 102 ? 20.446 -29.144 -9.778 1.00 63.72 102 ASN A C 1
ATOM 781 O O . ASN A 1 102 ? 20.474 -30.367 -9.730 1.00 63.72 102 ASN A O 1
ATOM 785 N N . ALA A 1 103 ? 19.945 -28.398 -8.786 1.00 60.53 103 ALA A N 1
ATOM 786 C CA . ALA A 1 103 ? 19.424 -28.957 -7.533 1.00 60.53 103 ALA A CA 1
ATOM 787 C C . ALA A 1 103 ? 18.043 -29.628 -7.688 1.00 60.53 103 ALA A C 1
ATOM 789 O O . ALA A 1 103 ? 17.716 -30.543 -6.943 1.00 60.53 103 ALA A O 1
ATOM 790 N N . GLU A 1 104 ? 17.254 -29.232 -8.691 1.00 56.16 104 GLU A N 1
ATOM 791 C CA . GLU A 1 104 ? 15.939 -29.832 -8.993 1.00 56.16 104 GLU A CA 1
ATOM 792 C C . GLU A 1 104 ? 16.008 -31.319 -9.394 1.00 56.16 104 GLU A C 1
ATOM 794 O O . GLU A 1 104 ? 14.984 -31.998 -9.438 1.00 56.16 104 GLU A O 1
ATOM 799 N N . VAL A 1 105 ? 17.200 -31.828 -9.724 1.00 57.78 105 VAL A N 1
ATOM 800 C CA . VAL A 1 105 ? 17.372 -33.181 -10.265 1.00 57.78 105 VAL A CA 1
ATOM 801 C C . VAL A 1 105 ? 17.698 -34.218 -9.182 1.00 57.78 105 VAL A C 1
ATOM 803 O O . VAL A 1 105 ? 17.459 -35.398 -9.432 1.00 57.78 105 VAL A O 1
ATOM 806 N N . GLU A 1 106 ? 18.187 -33.833 -7.993 1.00 55.62 106 GLU A N 1
ATOM 807 C CA . GLU A 1 106 ? 18.779 -34.817 -7.061 1.00 55.62 106 GLU A CA 1
ATOM 808 C C . GLU A 1 106 ? 18.129 -34.998 -5.679 1.00 55.62 106 GLU A C 1
ATOM 810 O O . GLU A 1 106 ? 18.315 -36.072 -5.121 1.00 55.62 106 GLU A O 1
ATOM 815 N N . ASP A 1 107 ? 17.287 -34.107 -5.144 1.00 50.47 107 ASP A N 1
ATOM 816 C CA . ASP A 1 107 ? 16.856 -34.253 -3.737 1.00 50.47 107 ASP A CA 1
ATOM 817 C C . ASP A 1 107 ? 15.333 -34.197 -3.555 1.00 50.47 107 ASP A C 1
ATOM 819 O O . ASP A 1 107 ? 14.749 -33.153 -3.266 1.00 50.47 107 ASP A O 1
ATOM 823 N N . LYS A 1 108 ? 14.672 -35.353 -3.713 1.00 52.12 108 LYS A N 1
ATOM 824 C CA . LYS A 1 108 ? 13.241 -35.535 -3.400 1.00 52.12 108 LYS A CA 1
ATOM 825 C C . LYS A 1 108 ? 12.960 -36.252 -2.075 1.00 52.12 108 LYS A C 1
ATOM 827 O O . LYS A 1 108 ? 11.797 -36.500 -1.789 1.00 52.12 108 LYS A O 1
ATOM 832 N N . ASP A 1 109 ? 13.993 -36.541 -1.281 1.00 52.06 109 ASP A N 1
ATOM 833 C CA . ASP A 1 109 ? 13.896 -37.350 -0.057 1.00 52.06 109 ASP A CA 1
ATOM 834 C C . ASP A 1 109 ? 14.775 -36.804 1.088 1.00 52.06 109 ASP A C 1
ATOM 836 O O . ASP A 1 109 ? 15.502 -37.557 1.735 1.00 52.06 109 ASP A O 1
ATOM 840 N N . SER A 1 110 ? 14.760 -35.493 1.354 1.00 55.75 110 SER A N 1
ATOM 841 C CA . SER A 1 110 ? 15.505 -34.956 2.501 1.00 55.75 110 SER A CA 1
ATOM 842 C C . SER A 1 110 ? 14.716 -33.915 3.292 1.00 55.75 110 SER A C 1
ATOM 844 O O . SER A 1 110 ? 14.468 -32.814 2.810 1.00 55.75 110 SER A O 1
ATOM 846 N N . ASP A 1 111 ? 14.459 -34.288 4.550 1.00 52.94 111 ASP A N 1
ATOM 847 C CA . ASP A 1 111 ? 14.161 -33.444 5.717 1.00 52.94 111 ASP A CA 1
ATOM 848 C C . ASP A 1 111 ? 12.680 -33.245 6.114 1.00 52.94 111 ASP A C 1
ATOM 850 O O . ASP A 1 111 ? 12.187 -32.129 6.252 1.00 52.94 111 ASP A O 1
ATOM 854 N N . ASP A 1 112 ? 11.967 -34.355 6.350 1.00 56.56 112 ASP A N 1
ATOM 855 C CA . ASP A 1 112 ? 10.646 -34.381 7.018 1.00 56.56 112 ASP A CA 1
ATOM 856 C C . ASP A 1 112 ? 10.767 -34.593 8.554 1.00 56.56 112 ASP A C 1
ATOM 858 O O . ASP A 1 112 ? 9.765 -34.745 9.254 1.00 56.56 112 ASP A O 1
ATOM 862 N N . GLU A 1 113 ? 11.994 -34.613 9.096 1.00 54.09 113 GLU A N 1
ATOM 863 C CA . GLU A 1 113 ? 12.282 -34.914 10.513 1.00 54.09 113 GLU A CA 1
ATOM 864 C C . GLU A 1 113 ? 12.629 -33.656 11.334 1.00 54.09 113 GLU A C 1
ATOM 866 O O . GLU A 1 113 ? 12.489 -33.638 12.560 1.00 54.09 113 GLU A O 1
ATOM 871 N N . GLU A 1 114 ? 12.979 -32.554 10.669 1.00 55.12 114 GLU A N 1
ATOM 872 C CA . GLU A 1 114 ? 13.253 -31.266 11.296 1.00 55.12 114 GLU A CA 1
ATOM 873 C C . GLU A 1 114 ? 12.094 -30.302 11.011 1.00 55.12 114 GLU A C 1
ATOM 875 O O . GLU A 1 114 ? 12.095 -29.567 10.027 1.00 55.12 114 GLU A O 1
ATOM 880 N N . GLY A 1 115 ? 11.067 -30.340 11.872 1.00 63.81 115 GLY A N 1
ATOM 881 C CA . GLY A 1 115 ? 9.822 -29.577 11.729 1.00 63.81 115 GLY A CA 1
ATOM 882 C C . GLY A 1 115 ? 10.000 -28.165 11.157 1.00 63.81 115 GLY A C 1
ATOM 883 O O . GLY A 1 115 ? 10.949 -27.461 11.497 1.00 63.81 115 GLY A O 1
ATOM 884 N N . GLN A 1 116 ? 9.063 -27.765 10.288 1.00 71.62 116 GLN A N 1
ATOM 885 C CA . GLN A 1 116 ? 9.091 -26.515 9.518 1.00 71.62 116 GLN A CA 1
ATOM 886 C C . GLN A 1 116 ? 9.539 -25.324 10.383 1.00 71.62 116 GLN A C 1
ATOM 888 O O . GLN A 1 116 ? 8.780 -24.793 11.197 1.00 71.62 116 GLN A O 1
ATOM 893 N N . ARG A 1 117 ? 10.806 -24.928 10.217 1.00 77.44 117 ARG A N 1
ATOM 894 C CA . ARG A 1 117 ? 11.438 -23.806 10.914 1.00 77.44 117 ARG A CA 1
ATOM 895 C C . ARG A 1 117 ? 11.522 -22.615 9.971 1.00 77.44 117 ARG A C 1
ATOM 897 O O . ARG A 1 117 ? 12.168 -22.664 8.928 1.00 77.44 117 ARG A O 1
ATOM 904 N N . PHE A 1 118 ? 10.890 -21.525 10.360 1.00 80.62 118 PHE A N 1
ATOM 905 C CA . PHE A 1 118 ? 10.921 -20.259 9.648 1.00 80.62 118 PHE A CA 1
ATOM 906 C C . PHE A 1 118 ? 12.014 -19.386 10.261 1.00 80.62 118 PHE A C 1
ATOM 908 O O . PHE A 1 118 ? 12.049 -19.185 11.469 1.00 80.62 118 PHE A O 1
ATOM 915 N N . TYR A 1 119 ? 12.947 -18.881 9.459 1.00 81.38 119 TYR A N 1
ATOM 916 C CA . TYR A 1 119 ? 13.944 -17.929 9.947 1.00 81.38 119 TYR A CA 1
ATOM 917 C C . TYR A 1 119 ? 13.356 -16.518 9.882 1.00 81.38 119 TYR A C 1
ATOM 919 O O . TYR A 1 119 ? 13.193 -15.958 8.801 1.00 81.38 119 TYR A O 1
ATOM 927 N N . ALA A 1 120 ? 13.014 -15.958 11.037 1.00 82.69 120 ALA A N 1
ATOM 928 C CA . ALA A 1 120 ? 12.497 -14.606 11.168 1.00 82.69 120 ALA A CA 1
ATOM 929 C C . ALA A 1 120 ? 13.651 -13.635 11.480 1.00 82.69 120 ALA A C 1
ATOM 931 O O . ALA A 1 120 ? 14.256 -13.680 12.556 1.00 82.69 120 ALA A O 1
ATOM 932 N N . GLY A 1 121 ? 13.965 -12.752 10.527 1.00 81.44 121 GLY A N 1
ATOM 933 C CA . GLY A 1 121 ? 14.932 -11.660 10.688 1.00 81.44 121 GLY A CA 1
ATOM 934 C C . GLY A 1 121 ? 15.941 -11.552 9.539 1.00 81.44 121 GLY A C 1
ATOM 935 O O . GLY A 1 121 ? 16.545 -12.536 9.132 1.00 81.44 121 GLY A O 1
ATOM 936 N N . GLY A 1 122 ? 16.138 -10.336 9.017 1.00 74.88 122 GLY A N 1
ATOM 937 C CA . GLY A 1 122 ? 17.025 -10.040 7.879 1.00 74.88 122 GLY A CA 1
ATOM 938 C C . GLY A 1 122 ? 18.386 -9.434 8.247 1.00 74.88 122 GLY A C 1
ATOM 939 O O . GLY A 1 122 ? 19.078 -8.912 7.373 1.00 74.88 122 GLY A O 1
ATOM 940 N N . SER A 1 123 ? 18.778 -9.441 9.527 1.00 71.81 123 SER A N 1
ATOM 941 C CA . SER A 1 123 ? 20.062 -8.872 9.959 1.00 71.81 123 SER A CA 1
ATOM 942 C C . SER A 1 123 ? 21.190 -9.896 9.843 1.00 71.81 123 SER A C 1
ATOM 944 O O . SER A 1 123 ? 21.059 -11.036 10.282 1.00 71.81 123 SER A O 1
ATOM 946 N N . ILE A 1 124 ? 22.344 -9.469 9.313 1.00 67.69 124 ILE A N 1
ATOM 947 C CA . ILE A 1 124 ? 23.511 -10.334 9.043 1.00 67.69 124 ILE A CA 1
ATOM 948 C C . ILE A 1 124 ? 24.034 -11.037 10.304 1.00 67.69 124 ILE A C 1
ATOM 950 O O . ILE A 1 124 ? 24.739 -12.043 10.210 1.00 67.69 124 ILE A O 1
ATOM 954 N N . THR A 1 125 ? 23.750 -10.463 11.475 1.00 74.50 125 THR A N 1
ATOM 955 C CA . THR A 1 125 ? 24.246 -10.920 12.775 1.00 74.50 125 THR A CA 1
ATOM 956 C C . THR A 1 125 ? 23.161 -11.485 13.682 1.00 74.50 125 THR A C 1
ATOM 958 O O . THR A 1 125 ? 23.501 -12.063 14.712 1.00 74.50 125 THR A O 1
ATOM 961 N N . SER A 1 126 ? 21.879 -11.324 13.344 1.00 70.44 126 SER A N 1
ATOM 962 C CA . SER A 1 126 ? 20.777 -11.728 14.217 1.00 70.44 126 SER A CA 1
ATOM 963 C C . SER A 1 126 ? 19.543 -12.090 13.405 1.00 70.44 126 SER A C 1
ATOM 965 O O . SER A 1 126 ? 18.898 -11.227 12.813 1.00 70.44 126 SER A O 1
ATOM 967 N N . GLY A 1 127 ? 19.174 -13.362 13.457 1.00 82.75 127 GLY A N 1
ATOM 968 C CA . GLY A 1 127 ? 17.849 -13.811 13.067 1.00 82.75 127 GLY A CA 1
ATOM 969 C C . GLY A 1 127 ? 17.475 -15.029 13.889 1.00 82.75 127 GLY A C 1
ATOM 970 O O . GLY A 1 127 ? 18.334 -15.823 14.291 1.00 82.75 127 GLY A O 1
ATOM 971 N N . GLN A 1 128 ? 16.198 -15.092 14.224 1.00 85.75 128 GLN A N 1
ATOM 972 C CA . GLN A 1 128 ? 15.637 -16.063 15.141 1.00 85.75 128 GLN A CA 1
ATOM 973 C C . GLN A 1 128 ? 14.912 -17.138 14.339 1.00 85.75 128 GLN A C 1
ATOM 975 O O . GLN A 1 128 ? 14.296 -16.857 13.318 1.00 85.75 128 GLN A O 1
ATOM 980 N N . GLN A 1 129 ? 14.986 -18.385 14.790 1.00 85.38 129 GLN A N 1
ATOM 981 C CA . GLN A 1 129 ? 14.178 -19.453 14.213 1.00 85.38 129 GLN A CA 1
ATOM 982 C C . GLN A 1 129 ? 12.831 -19.514 14.939 1.00 85.38 129 GLN A C 1
ATOM 984 O O . GLN A 1 129 ? 12.784 -19.583 16.167 1.00 85.38 129 GLN A O 1
ATOM 989 N N . VAL A 1 130 ? 11.752 -19.477 14.164 1.00 83.50 130 VAL A N 1
ATOM 990 C CA . VAL A 1 130 ? 10.361 -19.642 14.579 1.00 83.50 130 VAL 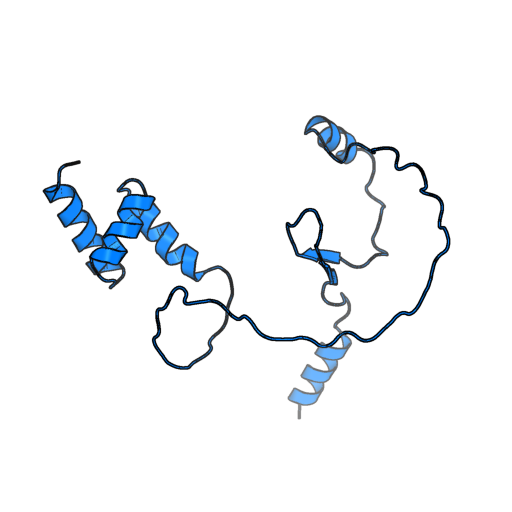A CA 1
ATOM 991 C C . VAL A 1 130 ? 9.914 -21.029 14.138 1.00 83.50 130 VAL A C 1
ATOM 993 O O . VAL A 1 130 ? 9.958 -21.362 12.957 1.00 83.50 130 VAL A O 1
ATOM 996 N N . ILE A 1 131 ? 9.509 -21.859 15.093 1.00 81.31 131 ILE A N 1
ATOM 997 C CA . ILE A 1 131 ? 8.999 -23.202 14.812 1.00 81.31 131 ILE A CA 1
ATOM 998 C C . ILE A 1 131 ? 7.516 -23.068 14.472 1.00 81.31 131 ILE A C 1
ATOM 1000 O O . ILE A 1 131 ? 6.760 -22.462 15.234 1.00 81.31 131 ILE A O 1
ATOM 1004 N N . GLY A 1 132 ? 7.116 -23.595 13.315 1.00 76.19 132 GLY A N 1
ATOM 1005 C CA . GLY A 1 132 ? 5.720 -23.600 12.893 1.00 76.19 132 GLY A CA 1
ATOM 1006 C C . GLY A 1 132 ? 4.826 -24.430 13.825 1.00 76.19 132 GLY A C 1
ATOM 1007 O O . GLY A 1 132 ? 5.325 -25.270 14.580 1.00 76.19 132 GLY A O 1
ATOM 1008 N N . PRO A 1 133 ? 3.499 -24.224 13.777 1.00 76.44 133 PRO A N 1
ATOM 1009 C CA . PRO A 1 133 ? 2.556 -25.010 14.561 1.00 76.44 133 PRO A CA 1
ATOM 1010 C C . PRO A 1 133 ? 2.763 -26.523 14.374 1.00 76.44 133 PRO A C 1
ATOM 1012 O O . PRO A 1 133 ? 3.051 -26.974 13.259 1.00 76.44 133 PRO A O 1
ATOM 1015 N N . PRO A 1 134 ? 2.600 -27.328 15.439 1.00 73.50 134 PRO A N 1
ATOM 1016 C CA . PRO A 1 134 ? 2.728 -28.774 15.345 1.00 73.50 134 PRO A CA 1
ATOM 1017 C C . PRO A 1 134 ? 1.685 -29.318 14.366 1.00 73.50 134 PRO A C 1
ATOM 1019 O O . PRO A 1 134 ? 0.505 -28.975 14.427 1.00 73.50 134 PRO A O 1
ATOM 1022 N N . ARG A 1 135 ? 2.124 -30.179 13.445 1.00 72.88 135 ARG A N 1
ATOM 1023 C CA . ARG A 1 135 ? 1.295 -30.666 12.329 1.00 72.88 135 ARG A CA 1
ATOM 1024 C C . ARG A 1 135 ? 0.190 -31.651 12.765 1.00 72.88 135 ARG A C 1
ATOM 1026 O O . ARG A 1 135 ? -0.576 -32.098 11.920 1.00 72.88 135 ARG A O 1
ATOM 1033 N N . ASN A 1 136 ? 0.082 -31.985 14.055 1.00 72.69 136 ASN A N 1
ATOM 1034 C CA . ASN A 1 136 ? -0.891 -32.924 14.624 1.00 72.69 136 ASN A CA 1
ATOM 1035 C C . ASN A 1 136 ? -1.782 -32.270 15.703 1.00 72.69 136 ASN A C 1
ATOM 1037 O O . ASN A 1 136 ? -1.635 -32.500 16.899 1.00 72.69 136 ASN A O 1
ATOM 1041 N N . ASN A 1 137 ? -2.760 -31.477 15.271 1.00 71.00 137 ASN A N 1
ATOM 1042 C CA . ASN A 1 137 ? -3.734 -30.796 16.135 1.00 71.00 137 ASN A CA 1
ATOM 1043 C C . ASN A 1 137 ? -5.073 -31.551 16.289 1.00 71.00 137 ASN A C 1
ATOM 1045 O O . ASN A 1 137 ? -6.051 -30.979 16.767 1.00 71.00 137 ASN A O 1
ATOM 1049 N N . THR A 1 138 ? -5.136 -32.827 15.893 1.00 77.94 138 THR A N 1
ATOM 1050 C CA . THR A 1 138 ? -6.377 -33.623 15.899 1.00 77.94 138 THR A CA 1
ATOM 1051 C C . THR A 1 138 ? -7.000 -33.730 17.290 1.00 77.94 138 THR A C 1
ATOM 1053 O O . THR A 1 138 ? -8.215 -33.655 17.416 1.00 77.94 138 THR A O 1
ATOM 1056 N N . ASP A 1 139 ? -6.187 -33.849 18.338 1.00 77.31 139 ASP A N 1
ATOM 1057 C CA . ASP A 1 139 ? -6.659 -34.017 19.719 1.00 77.31 139 ASP A CA 1
ATOM 1058 C C . ASP A 1 139 ? -7.365 -32.754 20.247 1.00 77.31 139 ASP A C 1
ATOM 1060 O O . ASP A 1 139 ? -8.485 -32.812 20.749 1.00 77.31 139 ASP A O 1
ATOM 1064 N N . VAL A 1 140 ? -6.777 -31.581 19.984 1.00 81.62 140 VAL A N 1
ATOM 1065 C CA . VAL A 1 140 ? -7.340 -30.266 20.342 1.00 81.62 140 VAL A CA 1
ATOM 1066 C C . VAL A 1 140 ? -8.688 -30.032 19.661 1.00 81.62 140 VAL A C 1
ATOM 1068 O O . VAL A 1 140 ? -9.631 -29.538 20.276 1.00 81.62 140 VAL A O 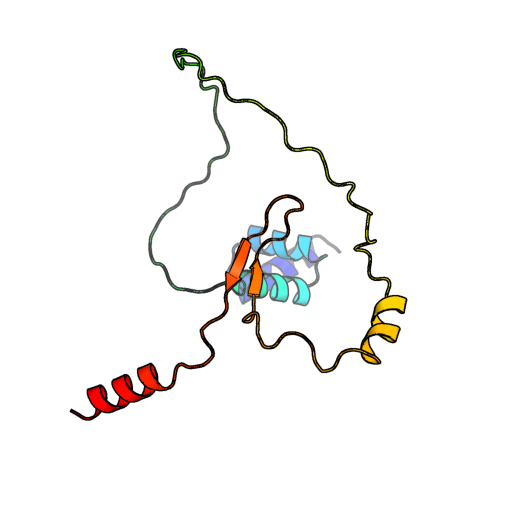1
ATOM 1071 N N . ILE A 1 141 ? -8.796 -30.417 18.387 1.00 85.25 141 ILE A N 1
ATOM 1072 C CA . ILE A 1 141 ? -10.049 -30.317 17.633 1.00 85.25 141 ILE A CA 1
ATOM 1073 C C . ILE A 1 141 ? -11.104 -31.242 18.255 1.00 85.25 141 ILE A C 1
ATOM 1075 O O . ILE A 1 141 ? -12.250 -30.837 18.442 1.00 85.25 141 ILE A O 1
ATOM 1079 N N . THR A 1 142 ? -10.718 -32.465 18.621 1.00 86.88 142 THR A N 1
ATOM 1080 C CA . THR A 1 142 ? -11.642 -33.458 19.189 1.00 86.88 142 THR A CA 1
ATOM 1081 C C . THR A 1 142 ? -12.215 -33.000 20.536 1.00 86.88 142 THR A C 1
ATOM 1083 O O . THR A 1 142 ? -13.418 -33.144 20.764 1.00 86.88 142 THR A O 1
ATOM 1086 N N . ASP A 1 143 ? -11.392 -32.386 21.391 1.00 86.50 143 ASP A N 1
ATOM 1087 C CA . ASP A 1 143 ? -11.812 -31.828 22.685 1.00 86.50 143 ASP A CA 1
ATOM 1088 C C . ASP A 1 143 ? -12.764 -30.625 22.526 1.00 86.50 143 ASP A C 1
ATOM 1090 O O . ASP A 1 143 ? -13.802 -30.528 23.188 1.00 86.50 143 ASP A O 1
ATOM 1094 N N . MET A 1 144 ? -12.495 -29.743 21.559 1.00 87.38 144 MET A N 1
ATOM 1095 C CA . MET A 1 144 ? -13.357 -28.590 21.267 1.00 87.38 144 MET A CA 1
ATOM 1096 C C . MET A 1 144 ? -14.752 -29.012 20.768 1.00 87.38 144 MET A C 1
ATOM 1098 O O . MET A 1 144 ? -15.763 -28.420 21.148 1.00 87.38 144 MET A O 1
ATOM 1102 N N . PHE A 1 145 ? -14.829 -30.073 19.957 1.00 91.00 145 PHE A N 1
ATOM 1103 C CA . PHE A 1 145 ? -16.108 -30.623 19.496 1.00 91.00 145 PHE A CA 1
ATOM 1104 C C . PHE A 1 145 ? -16.874 -31.362 20.602 1.00 91.00 145 PHE A C 1
ATOM 1106 O O . PHE A 1 145 ? -18.101 -31.276 20.640 1.00 91.00 145 PHE A O 1
ATOM 1113 N N . GLN A 1 146 ? -16.187 -32.054 21.516 1.00 87.00 146 GLN A N 1
ATOM 1114 C CA . GLN A 1 146 ? -16.844 -32.708 22.656 1.00 87.00 146 GLN A CA 1
ATOM 1115 C C . GLN A 1 146 ? -17.368 -31.705 23.687 1.00 87.00 146 GLN A C 1
ATOM 1117 O O . GLN A 1 146 ? -18.472 -31.876 24.203 1.00 87.00 146 GLN A O 1
ATOM 1122 N N . THR A 1 147 ? -16.609 -30.647 23.973 1.00 86.62 147 THR A N 1
ATOM 1123 C CA . THR A 1 147 ? -17.017 -29.606 24.929 1.00 86.62 147 THR A CA 1
ATOM 1124 C C . THR A 1 147 ? -18.192 -28.770 24.421 1.00 86.62 147 THR A C 1
ATOM 1126 O O . THR A 1 147 ? -19.047 -28.394 25.220 1.00 86.62 147 THR A O 1
ATOM 1129 N N . ALA A 1 148 ? -18.286 -28.534 23.109 1.00 84.25 148 ALA A N 1
ATOM 1130 C CA . ALA A 1 148 ? -19.387 -27.788 22.494 1.00 84.25 148 ALA A CA 1
ATOM 1131 C C . ALA A 1 148 ? -20.692 -28.595 22.328 1.00 84.25 148 ALA A C 1
ATOM 1133 O O . ALA A 1 148 ? -21.738 -28.007 22.061 1.00 84.25 148 ALA A O 1
ATOM 1134 N N . GLN A 1 149 ? -20.657 -29.926 22.467 1.00 78.19 149 GLN A N 1
ATOM 1135 C CA . GLN A 1 149 ? -21.847 -30.788 22.374 1.00 78.19 149 GLN A CA 1
ATOM 1136 C C . GLN A 1 149 ? -22.630 -30.931 23.692 1.00 78.19 149 GLN A C 1
ATOM 1138 O O . GLN A 1 149 ? -23.564 -31.733 23.763 1.00 78.19 149 GLN A O 1
ATOM 1143 N N . LYS A 1 150 ? -22.268 -30.171 24.727 1.00 58.16 150 LYS A N 1
ATOM 1144 C CA . LYS A 1 150 ? -22.903 -30.203 26.047 1.00 58.16 150 LYS A CA 1
ATOM 1145 C C . LYS A 1 150 ? -23.745 -28.958 26.299 1.00 58.16 150 LYS A C 1
ATOM 1147 O O . LYS A 1 150 ? -24.820 -29.125 26.917 1.00 58.16 150 LYS A O 1
#

Foldseek 3Di:
DDPVVLQVQLVVQCVVVVDDSVVSSVLCVVVVNDNVNSVCCVVVVVVDDDDDDDDDDDDDDDDDDDDDDDDDDDDDDDDDDDDDDDDPPPPPPDDDPVNVVVVVPPDPDDDPPPADWDWADDDPVDTDTDGDDDPDCPVVVVVVVVVVVD

Sequence (150 aa):
MSDSEQSNKVNEFASITNVDSERAKFYLESAAWNMDAALASFYDEGTDDEPLSDNVGQSSSKPAAASNRNVPMASVSSYKPAVKPKKWQPQSRIMTFSSLKNAEVEDKDSDDEEGQRFYAGGSITSGQQVIGPPRNNTDVITDMFQTAQK

Radius of gyration: 28.05 Å; chains: 1; bounding box: 63×61×55 Å

InterPro domains:
  IPR009060 UBA-like superfamily [SSF46934] (4-45)

pLDDT: mean 70.74, std 19.14, range [34.78, 96.31]